Protein AF-W5T9S8-F1 (afdb_monomer_lite)

Sequence (63 aa):
MTVGLWKTLRERSAARYAKAEAEGYAKAVAAGASESEAKAAGERAARRSRRRRRILLSGAGHG

Radius of gyration: 14.84 Å; chains: 1; bounding box: 39×13×45 Å

Organism: NCBI:txid1415166

Secondary structure (DSSP, 8-state):
--HHHHHHHHHHHHHHHHHHHHHHHHHHHHTT--HHHHHHHHHHHHHHHHHHHHHHHHHTT--

pLDDT: mean 79.21, std 13.39, range [38.34, 93.62]

Structure (mmCIF, N/CA/C/O backbone):
data_AF-W5T9S8-F1
#
_entry.id   AF-W5T9S8-F1
#
loop_
_atom_site.group_PDB
_atom_site.id
_atom_site.type_symbol
_atom_site.label_atom_id
_atom_site.label_alt_id
_atom_site.label_comp_id
_atom_site.label_asym_id
_atom_site.label_entity_id
_atom_site.label_seq_id
_atom_site.pdbx_PDB_ins_code
_atom_site.Cartn_x
_atom_site.Cartn_y
_atom_site.Cartn_z
_atom_site.occupancy
_atom_site.B_iso_or_equiv
_atom_site.auth_seq_id
_atom_site.auth_comp_id
_atom_site.auth_asym_id
_atom_site.auth_atom_id
_atom_site.pdbx_PDB_model_num
ATOM 1 N N . MET A 1 1 ? 10.359 0.121 -31.780 1.00 48.66 1 MET A N 1
ATOM 2 C CA . MET A 1 1 ? 9.844 -0.935 -30.869 1.00 48.66 1 MET A CA 1
ATOM 3 C C . MET A 1 1 ? 10.078 -0.657 -29.374 1.00 48.66 1 MET A C 1
ATOM 5 O O . MET A 1 1 ? 9.789 -1.510 -28.551 1.00 48.66 1 MET A O 1
ATOM 9 N N . THR A 1 2 ? 10.544 0.529 -28.969 1.00 59.00 2 THR A N 1
ATOM 10 C CA . THR A 1 2 ? 10.9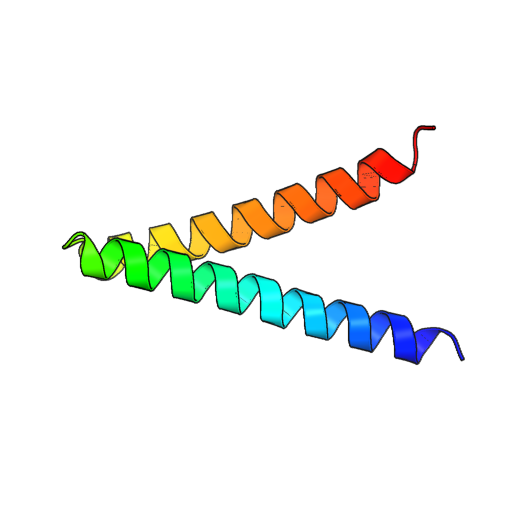02 0.827 -27.568 1.00 59.00 2 THR A CA 1
ATOM 11 C C . THR A 1 2 ? 9.741 1.390 -26.743 1.00 59.00 2 THR A C 1
ATOM 13 O O . THR A 1 2 ? 9.587 1.028 -25.582 1.00 59.00 2 THR A O 1
ATOM 16 N N . VAL A 1 3 ? 8.865 2.207 -27.335 1.00 59.78 3 VAL A N 1
ATOM 17 C CA . VAL A 1 3 ? 7.787 2.927 -26.619 1.00 59.78 3 VAL A CA 1
ATOM 18 C C . VAL A 1 3 ? 6.797 1.988 -25.907 1.00 59.78 3 VAL A C 1
ATOM 20 O O . VAL A 1 3 ? 6.327 2.297 -24.812 1.00 59.78 3 VAL A O 1
ATOM 23 N N . GLY A 1 4 ? 6.527 0.811 -26.487 1.00 70.19 4 GLY A N 1
ATOM 24 C CA . GLY A 1 4 ? 5.620 -0.187 -25.912 1.00 70.19 4 GLY A CA 1
ATOM 25 C C . GLY A 1 4 ? 6.104 -0.727 -24.566 1.00 70.19 4 GLY A C 1
ATOM 26 O O . GLY A 1 4 ? 5.350 -0.704 -23.599 1.00 70.19 4 GLY A O 1
ATOM 27 N N . LEU A 1 5 ? 7.382 -1.107 -24.471 1.00 66.38 5 LEU A N 1
ATOM 28 C CA . LEU A 1 5 ? 7.967 -1.726 -23.275 1.00 66.38 5 LEU A CA 1
ATOM 29 C C . LEU A 1 5 ? 7.969 -0.773 -22.066 1.00 66.38 5 LEU A C 1
ATOM 31 O O . LEU A 1 5 ? 7.650 -1.168 -20.943 1.00 66.38 5 LEU A O 1
ATOM 35 N N . TRP A 1 6 ? 8.273 0.508 -22.297 1.00 66.81 6 TRP A N 1
ATOM 36 C CA . TRP A 1 6 ? 8.240 1.542 -21.255 1.00 66.81 6 TRP A CA 1
ATOM 37 C C . TRP A 1 6 ? 6.825 1.785 -20.727 1.00 66.81 6 TRP A C 1
ATOM 39 O O . TRP A 1 6 ? 6.644 1.986 -19.522 1.00 66.81 6 TRP A O 1
ATOM 49 N N . LYS A 1 7 ? 5.813 1.720 -21.601 1.00 69.44 7 LYS A N 1
ATOM 50 C CA . LYS A 1 7 ? 4.404 1.850 -21.215 1.00 69.44 7 LYS A CA 1
ATOM 51 C C . LYS A 1 7 ? 3.961 0.667 -20.350 1.00 69.44 7 LYS A C 1
ATOM 53 O O . LYS A 1 7 ? 3.451 0.888 -19.252 1.00 69.44 7 LYS A O 1
ATOM 58 N N . THR A 1 8 ? 4.285 -0.565 -20.752 1.00 71.06 8 THR A N 1
ATOM 59 C CA . THR A 1 8 ? 3.966 -1.775 -19.973 1.00 71.06 8 THR A CA 1
ATOM 60 C C . THR A 1 8 ? 4.657 -1.772 -18.607 1.00 71.06 8 THR A C 1
ATOM 62 O O . THR A 1 8 ? 4.050 -2.104 -17.589 1.00 71.06 8 THR A O 1
ATOM 65 N N . LEU A 1 9 ? 5.925 -1.348 -18.539 1.00 68.81 9 LEU A N 1
ATOM 66 C CA . LEU A 1 9 ? 6.660 -1.227 -17.274 1.00 68.81 9 LEU A CA 1
ATOM 67 C C . LEU A 1 9 ? 6.083 -0.134 -16.364 1.00 68.81 9 LEU A C 1
ATOM 69 O O . LEU A 1 9 ? 6.065 -0.294 -15.136 1.00 68.81 9 LEU A O 1
ATOM 73 N N . ARG A 1 10 ? 5.597 0.971 -16.939 1.00 67.75 10 ARG A N 1
ATOM 74 C CA . ARG A 1 10 ? 4.915 2.041 -16.202 1.00 67.75 10 ARG A CA 1
ATOM 75 C C . ARG A 1 10 ? 3.585 1.558 -15.622 1.00 67.75 10 ARG A C 1
ATOM 77 O O . ARG A 1 10 ? 3.357 1.777 -14.434 1.00 67.75 10 ARG A O 1
ATOM 84 N N . GLU A 1 11 ? 2.778 0.842 -16.399 1.00 72.62 11 GLU A N 1
ATOM 85 C CA . GLU A 1 11 ? 1.503 0.251 -15.962 1.00 72.62 11 GLU A CA 1
ATOM 86 C C . GLU A 1 11 ? 1.705 -0.805 -14.867 1.00 72.62 11 GLU A C 1
ATOM 88 O O . GLU A 1 11 ? 1.098 -0.712 -13.799 1.00 72.62 11 GLU A O 1
ATOM 93 N N . ARG A 1 12 ? 2.661 -1.732 -15.041 1.00 71.19 12 ARG A N 1
ATOM 94 C CA . ARG A 1 12 ? 3.027 -2.711 -13.994 1.00 71.19 12 ARG A CA 1
AT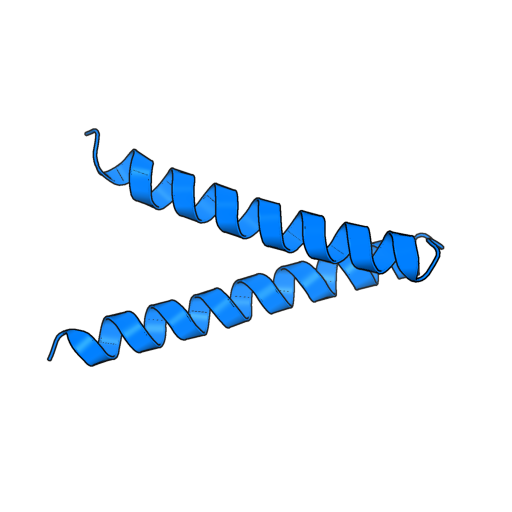OM 95 C C . ARG A 1 12 ? 3.445 -2.045 -12.692 1.00 71.19 12 ARG A C 1
ATOM 97 O O . ARG A 1 12 ? 3.221 -2.575 -11.605 1.00 71.19 12 ARG A O 1
ATOM 104 N N . SER A 1 13 ? 4.093 -0.892 -12.791 1.00 71.75 13 SER A N 1
ATOM 105 C CA . SER A 1 13 ? 4.539 -0.160 -11.614 1.00 71.75 13 SER A CA 1
ATOM 106 C C . SER A 1 13 ? 3.413 0.610 -10.937 1.00 71.75 13 SER A C 1
ATOM 108 O O . SER A 1 13 ? 3.386 0.665 -9.712 1.00 71.75 13 SER A O 1
ATOM 110 N N . ALA A 1 14 ? 2.472 1.159 -11.708 1.00 76.69 14 ALA A N 1
ATOM 111 C CA . ALA A 1 14 ? 1.249 1.744 -11.169 1.00 76.69 14 ALA A CA 1
ATOM 112 C C . ALA A 1 14 ? 0.433 0.689 -10.406 1.00 76.69 14 ALA A C 1
ATOM 114 O O . ALA A 1 14 ? 0.064 0.927 -9.257 1.00 76.69 14 ALA A O 1
ATOM 115 N N . ALA A 1 15 ? 0.282 -0.512 -10.976 1.00 81.81 15 ALA A N 1
ATOM 116 C CA . ALA A 1 15 ? -0.365 -1.642 -10.310 1.00 81.81 15 ALA A CA 1
ATOM 117 C C . ALA A 1 15 ? 0.350 -2.040 -9.004 1.00 81.81 15 ALA A C 1
ATOM 119 O O . ALA A 1 15 ? -0.294 -2.304 -7.992 1.00 81.81 15 ALA A O 1
ATOM 120 N N . ARG A 1 16 ? 1.691 -2.019 -8.980 1.00 80.81 16 ARG A N 1
ATOM 121 C CA . ARG A 1 16 ? 2.475 -2.266 -7.755 1.00 80.81 16 ARG A CA 1
ATOM 122 C C . ARG A 1 16 ? 2.256 -1.208 -6.674 1.00 80.81 16 ARG A C 1
ATOM 124 O O . ARG A 1 16 ? 2.254 -1.552 -5.496 1.00 80.81 16 ARG A O 1
ATOM 131 N N . TYR A 1 17 ? 2.097 0.061 -7.046 1.00 83.44 17 TYR A N 1
ATOM 132 C CA . TYR A 1 17 ? 1.818 1.120 -6.076 1.00 83.44 17 TYR A CA 1
ATOM 133 C C . TYR A 1 17 ? 0.397 1.024 -5.524 1.00 83.44 17 TYR A C 1
ATOM 135 O O . TYR A 1 17 ? 0.242 1.123 -4.313 1.00 83.44 17 TYR A O 1
ATOM 143 N N . ALA A 1 18 ? -0.593 0.753 -6.380 1.00 83.62 18 ALA A N 1
ATOM 144 C CA . ALA A 1 18 ? -1.973 0.518 -5.958 1.00 83.62 18 ALA A CA 1
ATOM 145 C C . ALA A 1 18 ? -2.080 -0.697 -5.021 1.00 83.62 18 ALA A C 1
ATOM 147 O O . ALA A 1 18 ? -2.754 -0.638 -3.999 1.00 83.62 18 ALA A O 1
ATOM 148 N N . LYS A 1 19 ? -1.335 -1.775 -5.305 1.00 87.81 19 LYS A N 1
ATOM 149 C CA . LYS A 1 19 ? -1.257 -2.937 -4.410 1.00 87.81 19 LYS A CA 1
ATOM 150 C C . LYS A 1 19 ? -0.660 -2.576 -3.045 1.00 87.81 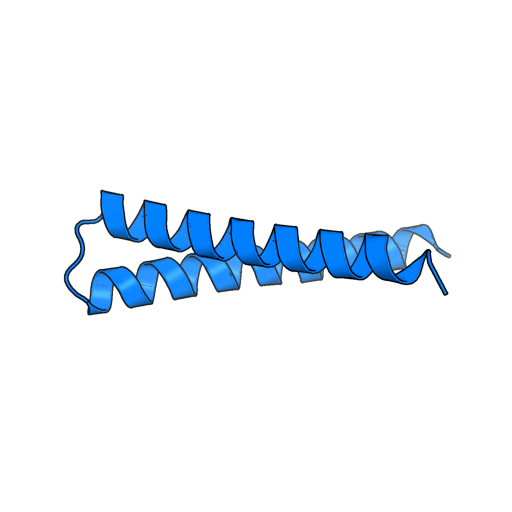19 LYS A C 1
ATOM 152 O O . LYS A 1 19 ? -1.213 -2.957 -2.022 1.00 87.81 19 LYS A O 1
ATOM 157 N N . ALA A 1 20 ? 0.437 -1.815 -3.021 1.00 87.12 20 ALA A N 1
ATOM 158 C CA . ALA A 1 20 ? 1.058 -1.374 -1.770 1.00 87.12 20 ALA A CA 1
ATOM 159 C C . ALA A 1 20 ? 0.145 -0.441 -0.951 1.00 87.12 20 ALA A C 1
ATOM 161 O O . ALA A 1 20 ? 0.172 -0.484 0.276 1.00 87.12 20 ALA A O 1
ATOM 162 N N . GLU A 1 21 ? -0.656 0.387 -1.622 1.00 86.75 21 GLU A N 1
ATOM 163 C CA . GLU A 1 21 ? -1.673 1.236 -0.997 1.00 86.75 21 GLU A CA 1
ATOM 164 C C . GLU A 1 21 ? -2.783 0.404 -0.351 1.00 86.75 21 GLU A C 1
ATOM 166 O O . GLU A 1 21 ? -3.045 0.561 0.840 1.00 86.75 21 GLU A O 1
ATOM 171 N N . ALA A 1 22 ? -3.359 -0.539 -1.103 1.00 87.69 22 ALA A N 1
ATOM 172 C CA . ALA A 1 22 ? -4.401 -1.438 -0.617 1.00 87.69 22 ALA A CA 1
ATOM 173 C C . ALA A 1 22 ? -3.917 -2.310 0.554 1.00 87.69 22 ALA A C 1
ATOM 175 O O . ALA A 1 22 ? -4.625 -2.462 1.544 1.00 87.69 22 ALA A O 1
ATOM 176 N N . GLU A 1 23 ? -2.689 -2.835 0.490 1.00 89.81 23 GLU A N 1
ATOM 177 C CA . GLU A 1 23 ? -2.085 -3.590 1.595 1.00 89.81 23 GLU A CA 1
ATOM 178 C C . GLU A 1 23 ? -1.860 -2.719 2.839 1.00 89.81 23 GLU A C 1
ATOM 180 O O . GLU A 1 23 ? -2.083 -3.176 3.959 1.00 89.81 23 GLU A O 1
ATOM 185 N N . GLY A 1 24 ? -1.411 -1.471 2.661 1.00 88.50 24 GLY A N 1
ATOM 186 C CA . GLY A 1 24 ? -1.220 -0.526 3.763 1.00 88.50 24 GLY A CA 1
ATOM 187 C C . GLY A 1 24 ? -2.537 -0.149 4.441 1.00 88.50 24 GLY A C 1
ATOM 188 O O . GLY A 1 24 ? -2.607 -0.138 5.668 1.00 88.50 24 GLY A O 1
ATOM 189 N N . TYR A 1 25 ? -3.579 0.085 3.642 1.00 88.75 25 TYR A N 1
ATOM 190 C CA . TYR A 1 25 ? -4.936 0.336 4.119 1.00 88.75 25 TYR A CA 1
ATOM 191 C C . TYR A 1 25 ? -5.497 -0.877 4.869 1.00 88.75 25 TYR A C 1
ATOM 193 O O . TYR A 1 25 ? -5.875 -0.756 6.029 1.00 88.75 25 TYR A O 1
ATOM 201 N N . ALA A 1 26 ? -5.468 -2.067 4.259 1.00 90.81 26 ALA A N 1
ATOM 202 C CA . ALA A 1 26 ? -6.000 -3.290 4.859 1.00 90.81 26 ALA A CA 1
ATOM 203 C C . ALA A 1 26 ? -5.314 -3.636 6.189 1.00 90.81 26 ALA A C 1
ATOM 205 O O . ALA A 1 26 ? -5.981 -4.029 7.142 1.00 90.81 26 ALA A O 1
ATOM 206 N N . LYS A 1 27 ? -3.992 -3.439 6.289 1.00 91.38 27 LYS A N 1
ATOM 207 C CA . LYS A 1 27 ? -3.252 -3.6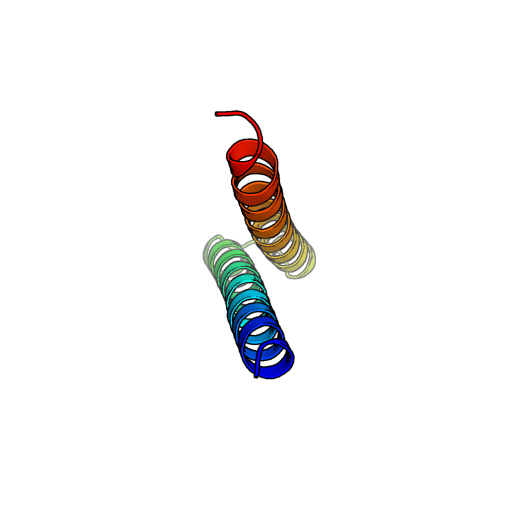32 7.547 1.00 91.38 27 LYS A CA 1
ATOM 208 C C . LYS A 1 27 ? -3.676 -2.654 8.635 1.00 91.38 27 LYS A C 1
ATOM 210 O O . LYS A 1 27 ? -3.767 -3.049 9.790 1.00 91.38 27 LYS A O 1
ATOM 215 N N . ALA A 1 28 ? -3.911 -1.395 8.281 1.00 90.50 28 ALA A N 1
ATOM 216 C CA . ALA A 1 28 ? -4.344 -0.387 9.237 1.00 90.50 28 ALA A CA 1
ATOM 217 C C . ALA A 1 28 ? -5.788 -0.630 9.701 1.00 90.50 28 ALA A C 1
ATOM 219 O O . ALA A 1 28 ? -6.045 -0.572 10.898 1.00 90.50 28 ALA A O 1
ATOM 220 N N . VAL A 1 29 ? -6.695 -1.006 8.791 1.00 92.75 29 VAL A N 1
ATOM 221 C CA . VAL A 1 29 ? -8.061 -1.427 9.149 1.00 92.75 29 VAL A CA 1
ATOM 222 C C . VAL A 1 29 ? -8.034 -2.653 10.063 1.00 92.75 29 VAL A C 1
ATOM 224 O O . VAL A 1 29 ? -8.693 -2.657 11.097 1.00 92.75 29 VAL A O 1
ATOM 227 N N . ALA A 1 30 ? -7.229 -3.670 9.740 1.00 92.50 30 ALA A N 1
ATOM 228 C CA . ALA A 1 30 ? -7.082 -4.862 10.579 1.00 92.50 30 ALA A CA 1
ATOM 229 C C . ALA A 1 30 ? -6.497 -4.552 11.969 1.00 92.50 30 ALA A C 1
ATOM 231 O O . ALA A 1 30 ? -6.771 -5.271 12.924 1.00 92.50 30 ALA A O 1
ATOM 232 N N . ALA A 1 31 ? -5.714 -3.477 12.091 1.00 93.19 31 ALA A N 1
ATOM 233 C CA . ALA A 1 31 ? -5.197 -2.979 13.363 1.00 93.19 31 ALA A CA 1
ATOM 234 C C . ALA A 1 31 ? -6.203 -2.098 14.133 1.00 93.19 31 ALA A C 1
ATOM 236 O O . ALA A 1 31 ? -5.867 -1.600 15.204 1.00 93.19 31 ALA A O 1
ATOM 237 N N . GLY A 1 32 ? -7.413 -1.891 13.602 1.00 93.62 32 GLY A N 1
ATOM 238 C CA . GLY A 1 32 ? -8.453 -1.070 14.223 1.00 93.62 32 GLY A CA 1
ATOM 239 C C . GLY A 1 32 ? -8.287 0.435 14.005 1.00 93.62 32 GLY A C 1
ATOM 240 O O . GLY A 1 32 ? -8.888 1.221 14.731 1.00 93.62 32 GLY A O 1
ATOM 241 N N . ALA A 1 33 ? -7.473 0.854 13.032 1.00 93.00 33 ALA A N 1
ATOM 242 C CA . ALA A 1 33 ? -7.316 2.266 12.706 1.00 93.00 33 ALA A CA 1
ATOM 243 C C . ALA A 1 33 ? -8.601 2.841 12.092 1.00 93.00 33 ALA A C 1
ATOM 245 O O . ALA A 1 33 ? -9.328 2.154 11.369 1.00 93.00 33 ALA A O 1
ATOM 246 N N . SER A 1 34 ? -8.842 4.131 12.326 1.00 93.50 34 SER A N 1
ATOM 247 C CA . SER A 1 34 ? -9.935 4.851 11.669 1.00 93.50 34 SER A CA 1
ATOM 248 C C . SER A 1 34 ? -9.736 4.905 10.148 1.00 93.50 34 SER A C 1
ATOM 250 O O . SER A 1 34 ? -8.616 4.797 9.643 1.00 93.50 34 SER A O 1
ATOM 252 N N . GLU A 1 35 ? -10.813 5.111 9.386 1.00 89.06 35 GLU A N 1
ATOM 253 C CA . GLU A 1 35 ? -10.755 5.151 7.916 1.00 89.06 35 GLU A CA 1
ATOM 254 C C . GLU A 1 35 ? -9.728 6.178 7.397 1.00 89.06 35 GLU A C 1
ATOM 256 O O . GLU A 1 35 ? -8.945 5.890 6.487 1.00 89.06 35 GLU A O 1
ATOM 261 N N . SER A 1 36 ? -9.662 7.347 8.042 1.00 90.38 36 SER A N 1
ATOM 262 C CA . SER A 1 36 ? -8.684 8.403 7.761 1.00 90.38 36 SER A CA 1
ATOM 263 C C . SER A 1 36 ? -7.240 7.941 7.982 1.00 90.38 36 SER A C 1
ATOM 265 O O . SER A 1 36 ? -6.357 8.211 7.162 1.00 90.38 36 SER A O 1
ATOM 267 N N . GLU A 1 37 ? -6.982 7.217 9.071 1.00 89.94 37 GLU A N 1
ATOM 268 C CA . GLU A 1 37 ? -5.657 6.683 9.395 1.00 89.94 37 GLU A CA 1
ATOM 269 C C . GLU A 1 37 ? -5.261 5.534 8.470 1.00 89.94 37 GLU A C 1
ATOM 271 O O . GLU A 1 37 ? -4.113 5.471 8.022 1.00 89.94 37 GLU A O 1
ATOM 276 N N . ALA A 1 38 ? -6.208 4.665 8.119 1.00 90.31 38 ALA A N 1
ATOM 277 C CA . ALA A 1 38 ? -5.987 3.597 7.160 1.00 90.31 38 ALA A CA 1
ATOM 278 C C . ALA A 1 38 ? -5.660 4.141 5.768 1.00 90.31 38 ALA A C 1
ATOM 280 O O . ALA A 1 38 ? -4.717 3.674 5.120 1.00 90.31 38 ALA A O 1
ATOM 281 N N . LYS A 1 39 ? -6.361 5.193 5.332 1.00 90.81 39 LYS A N 1
ATOM 282 C CA . LYS A 1 39 ? -6.054 5.891 4.080 1.00 90.81 39 LYS A CA 1
ATOM 283 C C . LYS A 1 39 ? -4.654 6.504 4.116 1.00 90.81 39 LYS A C 1
ATOM 285 O O . LYS A 1 39 ? -3.856 6.280 3.205 1.00 90.81 39 LYS A O 1
ATOM 290 N N . ALA A 1 40 ? -4.301 7.187 5.206 1.00 90.75 40 ALA A N 1
ATOM 291 C CA . ALA A 1 40 ? -2.961 7.739 5.387 1.00 90.75 40 ALA A CA 1
ATOM 292 C C . ALA A 1 40 ? -1.870 6.648 5.398 1.00 90.75 40 ALA A C 1
ATOM 294 O O . ALA A 1 40 ? -0.776 6.852 4.860 1.00 90.75 40 ALA A O 1
ATOM 295 N N . ALA A 1 41 ? -2.146 5.478 5.979 1.00 89.12 41 ALA A N 1
ATOM 296 C CA . ALA A 1 41 ? -1.233 4.337 5.984 1.00 89.12 41 ALA A CA 1
ATOM 297 C C . ALA A 1 41 ? -1.016 3.764 4.573 1.00 89.12 41 ALA A C 1
ATOM 299 O O . ALA A 1 41 ? 0.136 3.537 4.180 1.00 89.12 41 ALA A O 1
ATOM 300 N N . GLY A 1 42 ? -2.087 3.608 3.789 1.00 86.75 42 GLY A N 1
ATOM 301 C CA . GLY A 1 42 ? -2.020 3.219 2.378 1.00 86.75 42 GLY A CA 1
ATOM 302 C C . GLY A 1 42 ? -1.195 4.203 1.546 1.00 86.75 42 GLY A C 1
ATOM 303 O O . GLY A 1 42 ? -0.233 3.813 0.875 1.00 86.75 42 GLY A O 1
ATOM 304 N N . GLU A 1 43 ? -1.474 5.502 1.663 1.00 89.94 43 GLU A N 1
ATOM 305 C CA . GLU A 1 43 ? -0.724 6.537 0.946 1.00 89.94 43 GLU A CA 1
ATOM 306 C C . GLU A 1 43 ? 0.768 6.536 1.314 1.00 89.94 43 GLU A C 1
ATOM 308 O O . GLU A 1 43 ? 1.639 6.656 0.443 1.00 89.94 43 GLU A O 1
ATOM 313 N N . ARG A 1 44 ? 1.101 6.366 2.602 1.00 89.94 44 ARG A N 1
ATOM 314 C CA . ARG A 1 44 ? 2.495 6.251 3.062 1.00 89.94 44 ARG A CA 1
ATOM 315 C C . ARG A 1 44 ? 3.184 5.024 2.465 1.00 89.94 44 ARG A C 1
ATOM 317 O O . ARG A 1 44 ? 4.342 5.132 2.048 1.00 89.94 44 ARG A O 1
ATOM 324 N N . ALA A 1 45 ? 2.501 3.883 2.387 1.00 87.19 45 ALA A N 1
ATOM 325 C CA . ALA A 1 45 ? 3.033 2.666 1.776 1.00 87.19 45 ALA A CA 1
ATOM 326 C C . ALA A 1 45 ? 3.320 2.864 0.275 1.00 87.19 45 ALA A C 1
ATOM 328 O O . ALA A 1 45 ? 4.432 2.576 -0.190 1.00 87.19 45 ALA A O 1
ATOM 329 N N . ALA A 1 46 ? 2.383 3.465 -0.464 1.00 85.88 46 ALA A N 1
ATOM 330 C CA . ALA A 1 46 ? 2.563 3.808 -1.873 1.00 85.88 46 ALA A CA 1
ATOM 331 C C . ALA A 1 46 ? 3.724 4.795 -2.086 1.00 85.88 46 ALA A C 1
ATOM 333 O O . ALA A 1 46 ? 4.589 4.571 -2.940 1.00 85.88 46 ALA A O 1
ATOM 334 N N . ARG A 1 47 ? 3.810 5.862 -1.275 1.00 86.81 47 ARG A N 1
ATOM 335 C CA . ARG A 1 47 ? 4.919 6.836 -1.320 1.00 86.81 47 ARG A CA 1
ATOM 336 C C . ARG A 1 47 ? 6.268 6.177 -1.046 1.00 86.81 47 ARG A C 1
ATOM 338 O O . ARG A 1 47 ? 7.235 6.458 -1.755 1.00 86.81 47 ARG A O 1
ATOM 345 N N . ARG A 1 48 ? 6.351 5.279 -0.060 1.00 86.38 48 ARG A N 1
ATOM 346 C CA . ARG A 1 48 ? 7.589 4.555 0.271 1.00 86.38 48 ARG A CA 1
ATOM 347 C C . ARG A 1 48 ? 8.024 3.645 -0.884 1.00 86.38 48 ARG A C 1
ATOM 349 O O . ARG A 1 48 ? 9.207 3.630 -1.221 1.00 86.38 48 ARG A O 1
ATOM 356 N N . SER A 1 49 ? 7.080 2.972 -1.544 1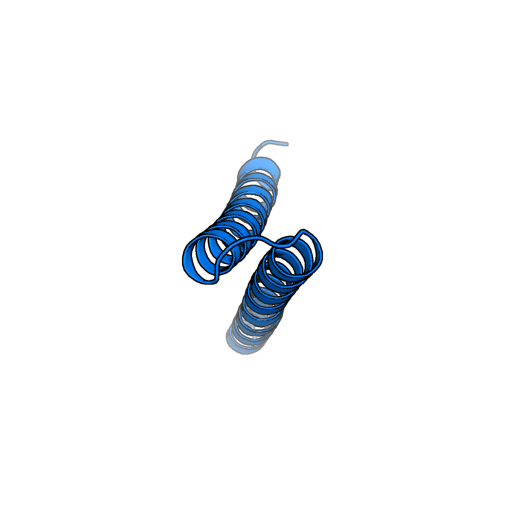.00 84.06 49 SER A N 1
ATOM 357 C CA . SER A 1 49 ? 7.341 2.164 -2.745 1.00 84.06 49 SER A CA 1
ATOM 358 C C . SER A 1 49 ? 7.848 3.016 -3.918 1.00 84.06 49 SER A C 1
ATOM 360 O O . SER A 1 49 ? 8.881 2.703 -4.517 1.00 84.06 49 SER A O 1
ATOM 362 N N . ARG A 1 50 ? 7.211 4.169 -4.182 1.00 82.25 50 ARG A N 1
ATOM 363 C CA . ARG A 1 50 ? 7.673 5.143 -5.192 1.00 82.25 50 ARG A CA 1
ATOM 364 C C . ARG A 1 50 ? 9.084 5.647 -4.894 1.00 82.25 50 ARG A C 1
ATOM 366 O O . ARG A 1 50 ? 9.919 5.689 -5.795 1.00 82.25 50 ARG A O 1
ATOM 373 N N . ARG A 1 51 ? 9.368 5.998 -3.634 1.00 83.44 51 ARG A N 1
ATOM 374 C CA . ARG A 1 51 ? 10.686 6.495 -3.209 1.00 83.44 51 ARG A CA 1
ATOM 375 C C . ARG A 1 51 ? 11.766 5.430 -3.375 1.00 83.44 51 ARG A C 1
ATOM 377 O O . ARG A 1 51 ? 12.808 5.742 -3.939 1.00 83.44 51 ARG A O 1
ATOM 384 N N . ARG A 1 52 ? 11.507 4.180 -2.965 1.00 82.00 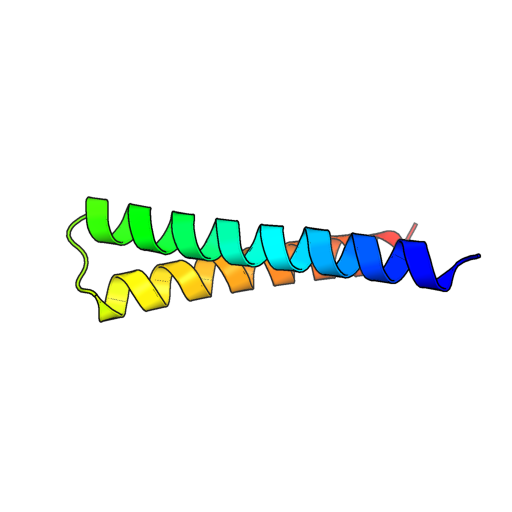52 ARG A N 1
ATOM 385 C CA . ARG A 1 52 ? 12.433 3.054 -3.188 1.00 82.00 52 ARG A CA 1
ATOM 386 C C . ARG A 1 52 ? 12.725 2.856 -4.669 1.00 82.00 52 ARG A C 1
ATOM 388 O O . ARG A 1 52 ? 13.884 2.734 -5.038 1.00 82.00 52 ARG A O 1
ATOM 395 N N . ARG A 1 53 ? 11.702 2.902 -5.527 1.00 78.31 53 ARG A N 1
ATOM 396 C CA . ARG A 1 53 ? 11.899 2.793 -6.977 1.00 78.31 53 ARG A CA 1
ATOM 397 C C . ARG A 1 53 ? 12.718 3.951 -7.544 1.00 78.31 53 ARG A C 1
ATOM 399 O O . ARG A 1 53 ? 13.583 3.708 -8.375 1.00 78.31 53 ARG A O 1
ATOM 406 N N . ARG A 1 54 ? 12.492 5.185 -7.082 1.00 79.69 54 ARG A N 1
ATOM 407 C CA . ARG A 1 54 ? 13.304 6.339 -7.496 1.00 79.69 54 ARG A CA 1
ATOM 408 C C . ARG A 1 54 ? 14.763 6.182 -7.071 1.00 79.69 54 ARG A C 1
ATOM 410 O O . ARG A 1 54 ? 15.637 6.439 -7.878 1.00 79.69 54 ARG A O 1
ATOM 417 N N . ILE A 1 55 ? 15.019 5.719 -5.846 1.00 81.00 55 ILE A N 1
ATOM 418 C CA . ILE A 1 55 ? 16.382 5.453 -5.359 1.00 81.00 55 ILE A CA 1
ATOM 419 C C . ILE A 1 55 ? 17.047 4.343 -6.177 1.00 81.00 55 ILE A C 1
ATOM 421 O O . ILE A 1 55 ? 18.182 4.516 -6.587 1.00 81.00 55 ILE A O 1
ATOM 425 N N . LEU A 1 56 ? 16.349 3.243 -6.472 1.00 74.88 56 LEU A N 1
ATOM 426 C CA . LEU A 1 56 ? 16.899 2.153 -7.290 1.00 74.88 56 LEU A CA 1
ATOM 427 C C . LEU A 1 56 ? 17.214 2.599 -8.726 1.00 74.88 56 LEU A C 1
ATOM 429 O O . LEU A 1 56 ? 18.229 2.197 -9.278 1.00 74.88 56 LEU A O 1
ATOM 433 N N . LEU A 1 57 ? 16.369 3.445 -9.321 1.00 70.62 57 LEU A N 1
ATOM 434 C CA . LEU A 1 57 ? 16.588 3.971 -10.672 1.00 70.62 57 LEU A CA 1
ATOM 435 C C . LEU A 1 57 ? 17.664 5.067 -10.719 1.00 70.62 57 LEU A C 1
ATOM 437 O O . LEU A 1 57 ? 18.417 5.115 -11.680 1.00 70.62 57 LEU A O 1
ATOM 441 N N . SER A 1 58 ? 17.753 5.932 -9.702 1.00 69.00 58 SER A N 1
ATOM 442 C CA . SER A 1 58 ? 18.795 6.967 -9.616 1.00 69.00 58 SER A CA 1
ATOM 443 C C . SER A 1 58 ? 20.143 6.425 -9.129 1.00 69.00 58 SER A C 1
ATOM 445 O O . SER A 1 58 ? 21.174 6.959 -9.513 1.00 69.00 58 SER A O 1
ATOM 447 N N . GLY A 1 59 ? 20.155 5.376 -8.304 1.00 57.12 59 GLY A N 1
ATOM 448 C CA . GLY A 1 59 ? 21.371 4.722 -7.810 1.00 57.12 59 GLY A CA 1
ATOM 449 C C . GLY A 1 59 ? 22.028 3.798 -8.836 1.00 57.12 59 GLY A C 1
ATOM 450 O O . GLY A 1 59 ? 23.233 3.610 -8.788 1.00 57.12 59 GLY A O 1
ATOM 451 N N . ALA A 1 60 ? 21.275 3.289 -9.816 1.00 54.47 60 ALA A N 1
ATOM 452 C CA . ALA A 1 60 ? 21.812 2.496 -10.926 1.00 54.47 60 ALA A CA 1
ATOM 453 C C . ALA A 1 60 ? 22.573 3.326 -11.989 1.00 54.47 60 ALA A C 1
ATOM 455 O O . ALA A 1 60 ? 22.980 2.771 -13.003 1.00 54.47 60 ALA A O 1
ATOM 456 N N . GLY A 1 61 ? 22.734 4.641 -11.784 1.00 48.56 61 GLY A N 1
ATOM 457 C CA . GLY A 1 61 ? 23.518 5.536 -12.647 1.00 48.56 61 GLY A CA 1
ATOM 458 C C . GLY A 1 61 ? 24.871 5.972 -12.067 1.00 48.56 61 GLY A C 1
ATOM 459 O O . GLY A 1 61 ? 25.567 6.748 -12.710 1.00 48.56 61 GLY A O 1
ATOM 460 N N . HIS A 1 62 ? 25.238 5.503 -10.870 1.00 45.62 62 HIS A N 1
ATOM 461 C CA . HIS A 1 62 ? 26.566 5.694 -10.281 1.00 45.62 62 HIS A CA 1
ATOM 462 C C . HIS A 1 62 ? 27.175 4.318 -9.992 1.00 45.62 62 HIS A C 1
ATOM 464 O O . HIS A 1 62 ? 26.962 3.746 -8.924 1.00 45.62 62 HIS A O 1
ATOM 470 N N . GLY A 1 63 ? 27.894 3.790 -10.976 1.00 38.34 63 GLY A N 1
ATOM 471 C CA . GLY A 1 63 ? 28.665 2.553 -10.916 1.00 38.34 63 GLY A CA 1
ATOM 472 C C . GLY A 1 63 ? 29.484 2.429 -12.182 1.00 38.34 63 GLY A C 1
ATOM 473 O O . GLY A 1 63 ? 28.840 2.358 -13.250 1.00 38.34 63 GLY A O 1
#

Foldseek 3Di:
DPPVVVVVVVVVLVVVLQVQLVVQLVVCVVVVHDNVVSNVSSVVSSVVSVVVVVCVVVVVVPD